Protein AF-A0A2R7K1Y2-F1 (afdb_monomer)

Secondary structure (DSSP, 8-state):
--EEEEEEETTEEEEEEEESSPP-TT--EEEEEE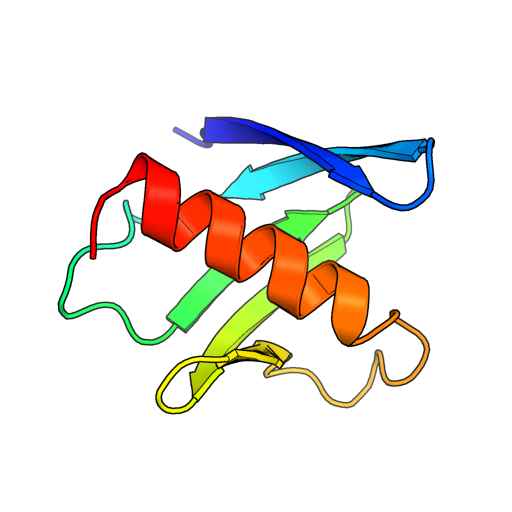TTEEEEEEEETTEEEES-GGGTTS-HHHHHHHHHHHHHHHT-

Radius of gyration: 11.32 Å; Cα contacts (8 Å, |Δi|>4): 112; chains: 1; bounding box: 25×25×29 Å

Structure (mmCIF, N/CA/C/O backbone):
data_AF-A0A2R7K1Y2-F1
#
_entry.id   AF-A0A2R7K1Y2-F1
#
loop_
_atom_site.group_PDB
_atom_site.id
_atom_site.type_symbol
_atom_site.label_atom_id
_atom_site.label_alt_id
_atom_site.label_comp_id
_atom_site.label_asym_id
_atom_site.label_entity_id
_atom_site.label_seq_id
_atom_site.pdbx_PDB_ins_code
_atom_site.Cartn_x
_atom_site.Cartn_y
_atom_site.Cartn_z
_atom_site.occupancy
_atom_site.B_iso_or_equiv
_atom_site.auth_seq_id
_atom_site.auth_comp_id
_atom_site.auth_asym_id
_atom_site.auth_atom_id
_atom_site.pdbx_PDB_model_num
ATOM 1 N N . MET A 1 1 ? 0.757 16.245 -8.374 1.00 49.62 1 MET A N 1
ATOM 2 C CA . MET A 1 1 ? -0.586 15.896 -7.859 1.00 49.62 1 MET A CA 1
ATOM 3 C C . MET A 1 1 ? -0.434 14.633 -7.031 1.00 49.62 1 MET A C 1
ATOM 5 O O . MET A 1 1 ? -0.026 13.628 -7.596 1.00 49.62 1 MET A O 1
ATOM 9 N N . SER A 1 2 ? -0.664 14.697 -5.721 1.00 57.47 2 SER A N 1
ATOM 10 C CA . SER A 1 2 ? -0.632 13.522 -4.843 1.00 57.47 2 SER A CA 1
ATOM 11 C C . SER A 1 2 ? -1.913 12.707 -5.029 1.00 57.47 2 SER A C 1
ATOM 13 O O . SER A 1 2 ? -3.002 13.266 -5.156 1.00 57.47 2 SER A O 1
ATOM 15 N N . LEU A 1 3 ? -1.783 11.383 -5.105 1.00 66.19 3 LEU A N 1
ATOM 16 C CA . LEU A 1 3 ? -2.921 10.472 -5.234 1.00 66.19 3 LEU A CA 1
ATOM 17 C C . LEU A 1 3 ? -3.247 9.910 -3.847 1.00 66.19 3 LEU A C 1
ATOM 19 O O . LEU A 1 3 ? -2.471 9.080 -3.361 1.00 66.19 3 LEU A O 1
ATOM 23 N N . PRO A 1 4 ? -4.349 10.349 -3.206 1.00 75.56 4 PRO A N 1
ATOM 24 C CA . PRO A 1 4 ? -4.789 9.763 -1.953 1.00 75.56 4 PRO A CA 1
ATOM 25 C C . PRO A 1 4 ? -5.275 8.335 -2.209 1.00 75.56 4 PRO A C 1
ATOM 27 O O . PRO A 1 4 ? -6.074 8.057 -3.106 1.00 75.56 4 PRO A O 1
ATOM 30 N N . LEU A 1 5 ? -4.753 7.421 -1.413 1.00 81.38 5 LEU A N 1
ATOM 31 C CA . LEU A 1 5 ? -4.976 5.992 -1.442 1.00 81.38 5 LEU A CA 1
ATOM 32 C C . LEU A 1 5 ? -5.409 5.537 -0.056 1.00 81.38 5 LEU A C 1
ATOM 34 O O . LEU A 1 5 ? -5.013 6.088 0.967 1.00 81.38 5 LEU A O 1
ATOM 38 N N . ARG A 1 6 ? -6.247 4.509 -0.042 1.00 82.69 6 ARG A N 1
ATOM 39 C CA . ARG A 1 6 ? -6.750 3.892 1.176 1.00 82.69 6 ARG A CA 1
ATOM 40 C C . ARG A 1 6 ? -6.489 2.404 1.104 1.00 82.69 6 ARG A C 1
ATOM 42 O O . ARG A 1 6 ? -6.742 1.796 0.058 1.00 82.69 6 ARG A O 1
ATOM 49 N N . ILE A 1 7 ? -6.006 1.842 2.205 1.00 84.31 7 ILE A N 1
ATOM 50 C CA . ILE A 1 7 ? -6.023 0.400 2.435 1.00 84.31 7 ILE A CA 1
ATOM 51 C C . ILE A 1 7 ? -6.747 0.115 3.740 1.00 84.31 7 ILE A C 1
ATOM 53 O O . ILE A 1 7 ? -6.711 0.917 4.670 1.00 84.31 7 ILE A O 1
ATOM 57 N N . THR A 1 8 ? -7.364 -1.052 3.805 1.00 80.56 8 THR A N 1
ATOM 58 C CA . THR A 1 8 ? -7.896 -1.592 5.049 1.00 80.56 8 THR A CA 1
ATOM 59 C C . THR A 1 8 ? -6.879 -2.602 5.568 1.00 80.56 8 THR A C 1
ATOM 61 O O . THR A 1 8 ? -6.562 -3.573 4.881 1.00 80.56 8 THR A O 1
ATOM 64 N N . TYR A 1 9 ? -6.326 -2.355 6.751 1.00 79.56 9 TYR A N 1
ATOM 65 C CA . TYR A 1 9 ? -5.335 -3.212 7.395 1.00 79.56 9 TYR A CA 1
ATOM 66 C C . TYR A 1 9 ? -5.746 -3.448 8.847 1.00 79.56 9 TYR A C 1
ATOM 68 O O . TYR A 1 9 ? -5.987 -2.494 9.580 1.00 79.56 9 TYR A O 1
ATOM 76 N N . LYS A 1 10 ? -5.858 -4.721 9.255 1.00 76.50 10 LYS A N 1
ATOM 77 C CA . LYS A 1 10 ? -6.340 -5.130 10.592 1.00 76.50 10 LYS A CA 1
ATOM 78 C C . LYS A 1 10 ? -7.638 -4.406 11.010 1.00 76.50 10 LYS A C 1
ATOM 80 O O . LYS A 1 10 ? -7.708 -3.838 12.093 1.00 76.50 10 LYS A O 1
ATOM 85 N N . ASP A 1 11 ? -8.638 -4.388 10.125 1.00 79.81 11 ASP A N 1
ATOM 86 C CA . ASP A 1 11 ? -9.938 -3.711 10.336 1.00 79.81 11 ASP A CA 1
ATOM 87 C C . ASP A 1 11 ? -9.857 -2.177 10.496 1.00 79.81 11 ASP A C 1
ATOM 89 O O . ASP A 1 11 ? -10.851 -1.506 10.747 1.00 79.81 11 ASP A O 1
ATOM 93 N N . THR A 1 12 ? -8.671 -1.593 10.306 1.00 81.06 12 THR A N 1
ATOM 94 C CA . THR A 1 12 ? -8.453 -0.149 10.356 1.00 81.06 12 THR A CA 1
ATOM 95 C C . THR A 1 12 ? -8.268 0.387 8.949 1.00 81.06 12 THR A C 1
ATOM 97 O O . THR A 1 12 ? -7.464 -0.116 8.159 1.00 81.06 12 THR A O 1
ATOM 100 N N . ASP A 1 13 ? -9.013 1.437 8.630 1.00 84.06 13 ASP A N 1
ATOM 101 C CA . ASP A 1 13 ? -8.863 2.148 7.374 1.00 84.06 13 ASP A CA 1
ATOM 102 C C . ASP A 1 13 ? -7.769 3.194 7.462 1.00 84.06 13 ASP A C 1
ATOM 104 O O . ASP A 1 13 ? -7.838 4.162 8.219 1.00 84.06 13 ASP A O 1
ATOM 108 N N . ILE A 1 14 ? -6.756 2.983 6.637 1.00 83.69 14 ILE A N 1
ATOM 109 C CA . ILE A 1 14 ? -5.525 3.743 6.659 1.00 83.69 14 ILE A CA 1
ATOM 110 C C . ILE A 1 14 ? -5.419 4.485 5.339 1.00 83.69 14 ILE A C 1
ATOM 112 O O . ILE A 1 14 ? -5.414 3.890 4.257 1.00 83.69 14 ILE A O 1
ATOM 116 N N . ASN A 1 15 ? -5.351 5.809 5.444 1.00 84.94 15 ASN A N 1
ATOM 117 C CA . ASN A 1 15 ? -5.224 6.702 4.305 1.00 84.94 15 ASN A CA 1
ATOM 118 C C . ASN A 1 15 ? -3.766 7.143 4.168 1.00 84.94 15 ASN A C 1
ATOM 120 O O . ASN A 1 15 ? -3.161 7.637 5.121 1.00 84.94 15 ASN A O 1
ATOM 124 N N . PHE A 1 16 ? -3.223 7.008 2.965 1.00 85.50 16 PHE A N 1
ATOM 125 C CA . PHE A 1 16 ? -1.903 7.501 2.602 1.00 85.50 16 PHE A CA 1
ATOM 126 C C . PHE A 1 16 ? -1.939 8.172 1.237 1.00 85.50 16 PHE A C 1
ATOM 128 O O . PHE A 1 16 ? -2.839 7.942 0.442 1.00 85.50 16 PHE A O 1
ATOM 135 N N . SER A 1 17 ? -0.965 9.014 0.934 1.00 84.50 17 SER A N 1
ATOM 136 C CA . SER A 1 17 ? -0.836 9.635 -0.386 1.00 84.50 17 SER A CA 1
ATOM 137 C C . SER A 1 17 ? 0.513 9.301 -0.981 1.00 84.50 17 SER A C 1
ATOM 139 O O . SER A 1 17 ? 1.507 9.413 -0.286 1.00 84.50 17 SER A O 1
ATOM 141 N N . ILE A 1 18 ? 0.591 8.926 -2.255 1.00 82.94 18 ILE A N 1
ATOM 142 C CA . ILE A 1 18 ? 1.907 8.790 -2.897 1.00 82.94 18 ILE A CA 1
ATOM 143 C C . ILE A 1 18 ? 2.474 10.194 -3.133 1.00 82.94 18 ILE A C 1
ATOM 145 O O . ILE A 1 18 ? 1.808 11.052 -3.725 1.00 82.94 18 ILE A O 1
ATOM 149 N N . LEU A 1 19 ? 3.688 10.414 -2.637 1.00 79.19 19 LEU A N 1
ATOM 150 C CA . LEU A 1 19 ? 4.500 11.605 -2.841 1.00 79.19 19 LEU A CA 1
ATOM 151 C C . LEU A 1 19 ? 5.475 11.330 -3.990 1.00 79.19 19 LEU A C 1
ATOM 153 O O . LEU A 1 19 ? 6.205 10.345 -3.976 1.00 79.19 19 LEU A O 1
ATOM 157 N N . GLY A 1 20 ? 5.496 12.213 -4.986 1.0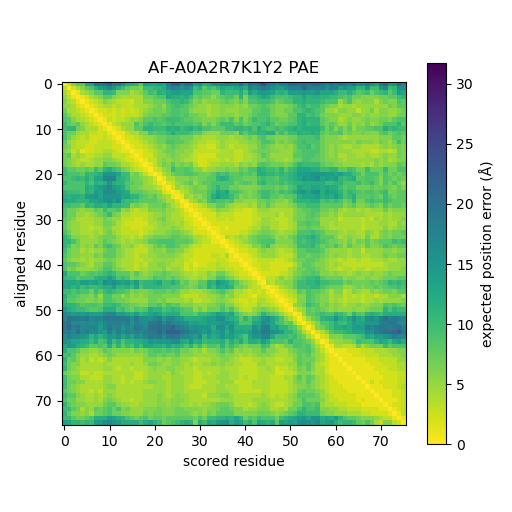0 73.00 20 GLY A N 1
ATOM 158 C CA . GLY A 1 20 ? 6.385 12.093 -6.142 1.00 73.00 20 GLY A CA 1
ATOM 159 C C . GLY A 1 20 ? 5.707 11.523 -7.388 1.00 73.00 20 GLY A C 1
ATOM 160 O O . GLY A 1 20 ? 4.526 11.775 -7.646 1.00 73.00 20 GLY A O 1
ATOM 161 N N . GLU A 1 21 ? 6.493 10.829 -8.209 1.00 68.56 21 GLU A N 1
ATOM 162 C CA . GLU A 1 21 ? 6.049 10.289 -9.493 1.00 68.56 21 GLU A CA 1
ATOM 163 C C . GLU A 1 21 ? 5.295 8.964 -9.347 1.00 68.56 21 GLU A C 1
ATOM 165 O O . GLU A 1 21 ? 5.397 8.255 -8.345 1.00 68.56 21 GLU A O 1
ATOM 170 N N . LYS A 1 22 ? 4.494 8.630 -10.366 1.00 68.44 22 LYS A N 1
ATOM 171 C CA . LYS A 1 22 ? 3.746 7.372 -10.383 1.00 68.44 22 LYS A CA 1
ATOM 172 C C . LYS A 1 22 ? 4.727 6.197 -10.388 1.00 68.44 22 LYS A C 1
ATOM 174 O O . LYS A 1 22 ? 5.570 6.133 -11.288 1.00 68.44 22 LYS A O 1
ATOM 179 N N . PRO A 1 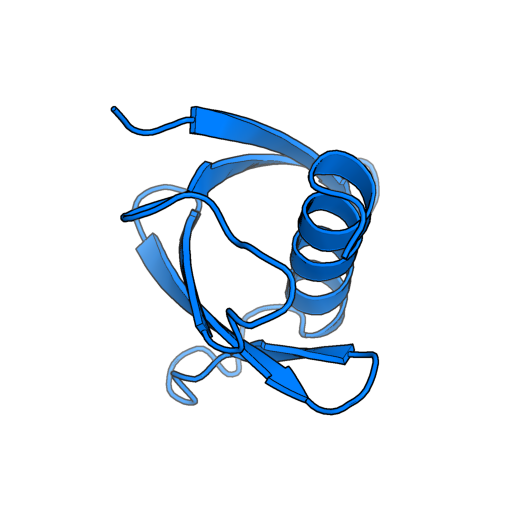23 ? 4.588 5.246 -9.452 1.00 70.50 23 PRO A N 1
ATOM 180 C CA . PRO A 1 23 ? 5.440 4.078 -9.445 1.00 70.50 23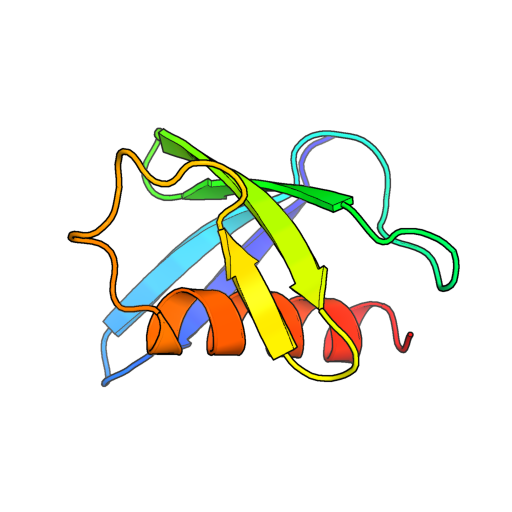 PRO A CA 1
ATOM 181 C C . PRO A 1 23 ? 5.211 3.269 -10.719 1.00 70.50 23 PRO A C 1
ATOM 183 O O . PRO A 1 23 ? 4.079 2.961 -11.095 1.00 70.50 23 PRO A O 1
ATOM 186 N N . SER A 1 24 ? 6.311 2.993 -11.402 1.00 68.44 24 SER A N 1
ATOM 187 C CA . SER A 1 24 ? 6.382 2.208 -12.629 1.00 68.44 24 SER A CA 1
ATOM 188 C C . SER A 1 24 ? 7.149 0.914 -12.349 1.00 68.44 24 SER A C 1
ATOM 190 O O . SER A 1 24 ? 7.755 0.764 -11.292 1.00 68.44 24 SER A O 1
ATOM 192 N N . SER A 1 25 ? 7.202 -0.021 -13.299 1.00 68.19 25 SER A N 1
ATOM 193 C CA . SER A 1 25 ? 7.952 -1.282 -13.125 1.00 68.19 25 SER A CA 1
ATOM 194 C C . SER A 1 25 ? 9.441 -1.119 -12.835 1.00 68.19 25 SER A C 1
ATOM 196 O O . SER A 1 25 ? 10.054 -2.046 -12.321 1.00 68.19 25 SER A O 1
ATOM 198 N N . ASN A 1 26 ? 10.005 0.055 -13.116 1.00 69.12 26 ASN A N 1
ATOM 199 C CA . ASN A 1 26 ? 11.395 0.388 -12.824 1.00 69.12 26 ASN A CA 1
ATOM 200 C C . ASN A 1 26 ? 11.570 1.196 -11.521 1.00 69.12 26 ASN A C 1
ATOM 202 O O . ASN A 1 26 ? 12.672 1.647 -11.215 1.00 69.12 26 ASN A O 1
ATOM 206 N N . THR A 1 27 ? 10.481 1.438 -10.789 1.00 70.88 27 THR A N 1
ATOM 207 C CA . THR A 1 27 ? 10.475 2.204 -9.545 1.00 70.88 27 THR A CA 1
ATOM 208 C C . THR A 1 27 ? 10.674 1.255 -8.368 1.00 70.88 27 THR A C 1
ATOM 210 O O . THR A 1 27 ? 9.753 0.546 -7.963 1.00 70.88 27 THR A O 1
ATOM 213 N N . ASN A 1 28 ? 11.883 1.268 -7.808 1.00 76.38 28 ASN A N 1
ATOM 214 C CA . ASN A 1 28 ? 12.219 0.506 -6.602 1.00 76.38 28 ASN A CA 1
ATOM 215 C C . ASN A 1 28 ? 12.034 1.316 -5.314 1.00 76.38 28 ASN A C 1
ATOM 217 O O . ASN A 1 28 ? 12.117 0.743 -4.235 1.00 76.38 28 ASN A O 1
ATOM 221 N N . GLU A 1 29 ? 11.762 2.616 -5.410 1.00 81.62 29 GLU A N 1
ATOM 222 C CA . GLU A 1 29 ? 11.570 3.503 -4.263 1.00 81.62 29 GLU A CA 1
ATOM 223 C C . GLU A 1 29 ? 10.292 4.315 -4.441 1.00 81.62 29 GLU A C 1
ATOM 225 O O . GLU A 1 29 ? 10.074 4.920 -5.490 1.00 81.62 29 GLU A O 1
ATOM 230 N N . ILE A 1 30 ? 9.441 4.333 -3.421 1.00 80.81 30 ILE A N 1
ATOM 231 C CA . ILE A 1 30 ? 8.183 5.075 -3.425 1.00 80.81 30 ILE A CA 1
ATOM 232 C C . ILE A 1 30 ? 8.102 5.892 -2.153 1.00 80.81 30 ILE A C 1
ATOM 234 O O . ILE A 1 30 ? 8.089 5.339 -1.057 1.00 80.81 30 ILE A O 1
ATOM 238 N N . ASN A 1 31 ? 7.950 7.202 -2.293 1.00 84.81 31 ASN A N 1
ATOM 239 C CA . ASN A 1 31 ? 7.626 8.048 -1.159 1.00 84.81 31 ASN A CA 1
ATOM 240 C C . ASN A 1 31 ? 6.106 8.076 -0.976 1.00 84.81 31 ASN A C 1
ATOM 242 O O . ASN A 1 31 ? 5.346 8.265 -1.927 1.00 84.81 31 ASN A O 1
ATOM 246 N N . ILE A 1 32 ? 5.643 7.892 0.254 1.00 83.94 32 ILE A N 1
ATOM 247 C CA . ILE A 1 32 ? 4.241 8.030 0.634 1.00 83.94 32 ILE A CA 1
ATOM 248 C C . ILE A 1 32 ? 4.112 8.943 1.848 1.00 83.94 32 ILE A C 1
ATOM 250 O O . ILE A 1 32 ? 5.003 9.029 2.679 1.00 83.94 32 ILE A O 1
ATOM 254 N N . LEU A 1 33 ? 2.969 9.597 1.971 1.00 84.75 33 LEU A N 1
ATOM 255 C CA . LEU A 1 33 ? 2.549 10.352 3.134 1.00 84.75 33 LEU A CA 1
ATOM 256 C C . LEU A 1 33 ? 1.495 9.537 3.876 1.00 84.75 33 LEU A C 1
ATOM 258 O O . LEU A 1 33 ? 0.374 9.411 3.386 1.00 84.75 33 LEU A O 1
ATOM 262 N N . LEU A 1 34 ? 1.824 9.002 5.041 1.00 81.88 34 LEU A N 1
ATOM 263 C CA . LEU A 1 34 ? 0.926 8.231 5.893 1.00 81.88 34 LEU A CA 1
ATOM 264 C C . LEU A 1 34 ? 0.617 9.042 7.155 1.00 81.88 34 LEU A C 1
ATOM 266 O O . LEU A 1 34 ? 1.525 9.347 7.916 1.00 81.88 34 LEU A O 1
ATOM 270 N N . HIS A 1 35 ? -0.647 9.409 7.397 1.00 76.56 35 HIS A N 1
ATOM 271 C CA . HIS A 1 35 ? -1.042 10.198 8.583 1.00 76.56 35 HIS A CA 1
ATOM 272 C C . HIS A 1 35 ? -0.214 11.488 8.814 1.00 76.56 35 HIS A C 1
ATOM 274 O O . HIS A 1 35 ? -0.029 11.922 9.948 1.00 76.56 35 HIS A O 1
ATOM 280 N N . GLY A 1 36 ? 0.284 12.114 7.741 1.00 75.06 36 GLY A N 1
ATOM 281 C CA . GLY A 1 36 ? 1.142 13.305 7.821 1.00 75.06 36 GLY A CA 1
ATOM 282 C C . GLY A 1 36 ? 2.630 13.012 8.042 1.00 75.06 36 GLY A C 1
ATOM 283 O O . GLY A 1 36 ? 3.411 13.954 8.123 1.00 75.06 36 GLY A O 1
ATOM 284 N N . LYS A 1 37 ? 3.027 11.737 8.096 1.00 78.62 37 LYS A N 1
ATOM 285 C CA . LYS A 1 37 ? 4.424 11.301 8.077 1.00 78.62 37 LYS A CA 1
ATOM 286 C C . LYS A 1 37 ? 4.860 10.917 6.674 1.00 78.62 37 LYS A C 1
ATOM 288 O O . LYS A 1 37 ? 4.162 10.169 5.989 1.00 78.62 37 LYS A O 1
ATOM 293 N N . GLU A 1 38 ? 6.012 11.415 6.258 1.00 83.19 38 GLU A N 1
ATOM 294 C CA . GLU A 1 38 ? 6.634 11.048 4.990 1.00 83.19 38 GLU A CA 1
ATOM 295 C C . GLU A 1 38 ? 7.447 9.770 5.185 1.00 83.19 38 GLU A C 1
ATOM 297 O O . GLU A 1 38 ? 8.450 9.759 5.885 1.00 83.19 38 GLU A O 1
ATOM 302 N N . LEU A 1 39 ? 6.995 8.688 4.564 1.00 81.94 39 LEU A N 1
ATOM 30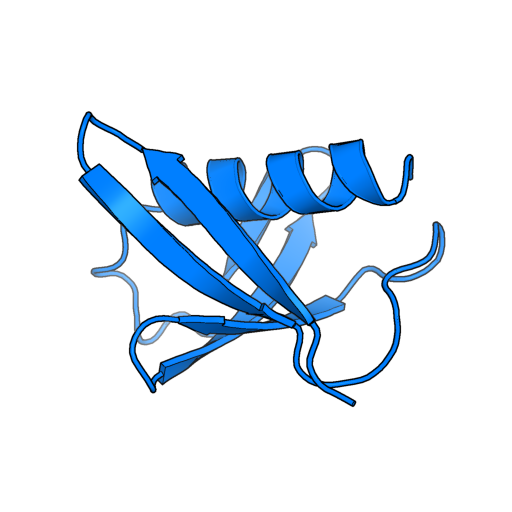3 C CA . LEU A 1 39 ? 7.640 7.386 4.590 1.00 81.94 39 LEU A CA 1
ATOM 304 C C . LEU A 1 39 ? 8.199 7.083 3.207 1.00 81.94 39 LEU A C 1
ATOM 306 O O . LEU A 1 39 ? 7.509 7.230 2.197 1.00 81.94 39 LEU A O 1
ATOM 310 N N . LYS A 1 40 ? 9.433 6.594 3.149 1.00 84.69 40 LYS A N 1
ATOM 311 C CA . LYS A 1 40 ? 10.016 6.065 1.916 1.00 84.69 40 LYS A CA 1
ATOM 312 C C . LYS A 1 40 ? 9.961 4.543 1.962 1.00 84.69 40 LYS A C 1
ATOM 314 O O . LYS A 1 40 ? 10.577 3.932 2.828 1.00 84.69 40 LYS A O 1
ATOM 319 N N . LEU A 1 41 ? 9.228 3.939 1.033 1.00 83.50 41 LEU A N 1
ATOM 320 C CA . LEU A 1 41 ? 9.196 2.497 0.835 1.00 83.50 41 LEU A CA 1
ATOM 321 C C . LEU A 1 41 ? 10.217 2.096 -0.221 1.00 83.50 41 LEU A C 1
ATOM 323 O O . LEU A 1 41 ? 10.300 2.723 -1.277 1.00 83.50 41 LEU A O 1
ATOM 327 N N . ILE A 1 42 ? 10.929 1.007 0.029 1.00 83.31 42 ILE A N 1
ATOM 328 C CA . ILE A 1 42 ? 11.835 0.377 -0.922 1.00 83.31 42 ILE A CA 1
ATOM 329 C C . ILE A 1 42 ? 11.278 -0.999 -1.269 1.00 83.31 42 ILE A C 1
ATOM 331 O O . ILE A 1 42 ? 10.898 -1.783 -0.395 1.00 83.31 42 ILE A O 1
ATOM 335 N N . ARG A 1 43 ? 11.228 -1.309 -2.562 1.00 79.44 43 ARG A N 1
ATOM 336 C CA . ARG A 1 43 ? 10.925 -2.649 -3.050 1.00 79.44 43 ARG A CA 1
ATOM 337 C C . ARG A 1 43 ? 12.157 -3.527 -2.858 1.00 79.44 43 ARG A C 1
ATOM 339 O O . ARG A 1 43 ? 13.164 -3.343 -3.536 1.00 79.44 43 ARG A O 1
ATOM 346 N N . SER A 1 44 ? 12.038 -4.516 -1.984 1.00 75.50 44 SER A N 1
ATOM 347 C CA . SER A 1 44 ? 13.015 -5.585 -1.802 1.00 75.50 44 SER A CA 1
ATOM 348 C C . SER A 1 44 ? 12.435 -6.869 -2.389 1.00 75.50 44 SER A C 1
ATOM 350 O O . SER A 1 44 ? 11.591 -7.523 -1.777 1.00 75.50 44 SER A O 1
ATOM 352 N N . ASP A 1 45 ? 12.845 -7.207 -3.613 1.00 71.88 45 ASP A N 1
ATOM 353 C CA . ASP A 1 45 ? 12.452 -8.422 -4.346 1.00 71.88 45 ASP A CA 1
ATOM 354 C C . ASP A 1 45 ? 10.926 -8.539 -4.613 1.00 71.88 45 ASP A C 1
ATOM 356 O O . ASP A 1 45 ? 10.422 -8.159 -5.677 1.00 71.88 45 ASP A O 1
ATOM 360 N N . LYS A 1 46 ? 10.162 -9.009 -3.619 1.00 70.88 46 LYS A N 1
ATOM 361 C CA . LYS A 1 46 ? 8.694 -9.185 -3.625 1.00 70.88 46 LYS A CA 1
ATOM 362 C C . LYS A 1 46 ? 7.991 -8.553 -2.422 1.00 70.88 46 LYS A C 1
ATOM 364 O O . LYS A 1 46 ? 6.767 -8.649 -2.315 1.00 70.88 46 LYS A O 1
ATOM 369 N N . THR A 1 47 ? 8.746 -7.949 -1.517 1.00 77.25 47 THR A N 1
ATOM 370 C CA . THR A 1 47 ? 8.242 -7.290 -0.317 1.00 77.25 47 THR A CA 1
ATOM 371 C C . THR A 1 47 ? 8.586 -5.817 -0.359 1.00 77.25 47 THR A C 1
ATOM 373 O O . THR A 1 47 ? 9.571 -5.404 -0.970 1.00 77.25 47 THR A O 1
ATOM 376 N N . TRP A 1 48 ? 7.752 -5.019 0.284 1.00 82.94 48 TRP A N 1
ATOM 377 C CA . TRP A 1 48 ? 8.026 -3.607 0.477 1.00 82.94 48 TRP A CA 1
ATOM 378 C C . TRP A 1 48 ? 8.473 -3.386 1.907 1.00 82.94 48 TRP A C 1
ATOM 380 O O . TRP A 1 48 ? 7.841 -3.903 2.828 1.00 82.94 48 TRP A O 1
ATOM 390 N N . ASP A 1 49 ? 9.553 -2.634 2.060 1.00 81.50 49 ASP A N 1
ATOM 391 C CA . ASP A 1 49 ? 10.152 -2.309 3.348 1.00 81.50 49 ASP A CA 1
ATOM 392 C C . ASP A 1 49 ? 10.338 -0.796 3.484 1.00 81.50 49 ASP A C 1
ATOM 394 O O . ASP A 1 49 ? 10.212 -0.066 2.498 1.00 81.50 49 ASP A O 1
ATOM 398 N N . LEU A 1 50 ? 10.598 -0.312 4.696 1.00 82.31 50 LEU A N 1
ATOM 399 C CA . LEU A 1 50 ? 10.884 1.103 4.924 1.00 82.31 50 LEU A CA 1
ATOM 400 C C . LEU A 1 50 ? 12.368 1.374 4.687 1.00 82.31 50 LEU A C 1
ATOM 402 O O . LEU A 1 50 ? 13.233 0.638 5.147 1.00 82.31 50 LEU A O 1
ATOM 406 N N . SER A 1 51 ? 12.662 2.464 3.982 1.00 74.94 51 SER A N 1
ATOM 407 C CA . SER A 1 51 ? 14.023 2.997 3.874 1.00 74.94 51 SER A CA 1
ATOM 408 C C . SER A 1 51 ? 14.499 3.607 5.184 1.00 74.94 51 SER A C 1
ATOM 410 O O . SER A 1 51 ? 15.703 3.693 5.409 1.00 74.94 51 SER A O 1
ATOM 412 N N . ASP A 1 52 ? 13.558 4.108 5.983 1.00 62.59 52 ASP A N 1
ATOM 413 C CA . ASP A 1 52 ? 13.843 4.861 7.191 1.00 62.59 52 ASP A CA 1
ATOM 414 C C . ASP A 1 52 ? 13.689 3.938 8.401 1.00 62.59 52 ASP A C 1
ATOM 416 O O . ASP A 1 52 ? 12.587 3.645 8.868 1.00 62.59 52 ASP A O 1
ATOM 420 N N . THR A 1 53 ? 14.823 3.404 8.853 1.00 53.72 53 THR A N 1
ATOM 421 C CA . THR A 1 53 ? 14.921 2.474 9.986 1.00 53.72 53 THR A CA 1
ATOM 422 C C . THR A 1 53 ? 14.527 3.135 11.315 1.00 53.72 53 THR A C 1
ATOM 424 O O . THR A 1 53 ? 14.261 2.435 12.287 1.00 53.72 53 THR A O 1
ATOM 427 N N . GLU A 1 54 ? 14.441 4.470 11.383 1.00 51.22 54 GLU A N 1
ATOM 428 C CA . GLU A 1 54 ? 14.078 5.184 12.616 1.00 51.22 54 GLU A CA 1
ATOM 429 C C . GLU A 1 54 ? 12.598 4.989 13.009 1.00 51.22 54 GLU A C 1
ATOM 431 O O . GLU A 1 54 ? 12.236 5.162 14.174 1.00 51.22 54 GLU A O 1
ATOM 436 N N . GLU A 1 55 ? 11.746 4.526 12.084 1.00 54.44 55 GLU A N 1
ATOM 437 C CA . GLU A 1 55 ? 10.363 4.107 12.356 1.00 54.44 55 GLU A CA 1
ATOM 438 C C . GLU A 1 55 ? 10.229 2.582 12.505 1.00 54.44 55 GLU A C 1
ATOM 440 O O . GLU A 1 55 ? 9.265 1.973 12.047 1.00 54.44 55 GLU A O 1
ATOM 445 N N . GLU A 1 56 ? 11.160 1.947 13.224 1.00 49.72 56 GLU A N 1
ATOM 446 C CA . GLU A 1 56 ? 11.107 0.517 13.592 1.00 49.72 56 GLU A CA 1
ATOM 447 C C . GLU A 1 56 ? 9.840 0.130 14.396 1.00 49.72 56 GLU A C 1
ATOM 449 O O . GLU A 1 56 ? 9.526 -1.046 14.570 1.00 49.72 56 GLU A O 1
ATOM 454 N N . SER A 1 57 ? 9.081 1.129 14.859 1.00 54.53 57 SER A N 1
ATOM 455 C CA . SER A 1 57 ? 7.779 0.977 15.518 1.00 54.53 57 SER A CA 1
ATOM 456 C C . SER A 1 57 ? 6.586 0.894 14.555 1.00 54.53 57 SER A C 1
ATOM 458 O O . SER A 1 57 ? 5.476 0.611 15.008 1.00 54.53 57 SER A O 1
ATOM 460 N N . LEU A 1 58 ? 6.774 1.113 13.248 1.00 63.59 58 LEU A N 1
ATOM 461 C CA . LEU A 1 58 ? 5.720 0.873 12.266 1.00 63.59 58 LEU A CA 1
ATOM 462 C C . LEU A 1 58 ? 5.639 -0.623 11.938 1.00 63.59 58 LEU A C 1
ATOM 464 O O . LEU A 1 58 ? 6.636 -1.242 11.568 1.00 63.59 58 LEU A O 1
ATOM 468 N N . ASP A 1 59 ? 4.437 -1.203 12.024 1.00 72.12 59 ASP A N 1
ATOM 469 C CA . ASP A 1 59 ? 4.166 -2.580 11.603 1.00 72.12 59 ASP A CA 1
ATOM 470 C C . ASP A 1 59 ? 4.742 -2.828 10.191 1.00 72.12 59 ASP A C 1
ATOM 472 O O . ASP A 1 59 ? 4.188 -2.367 9.192 1.00 72.12 59 ASP A O 1
ATOM 476 N N . ARG A 1 60 ? 5.821 -3.613 10.069 1.00 74.19 60 ARG A N 1
ATOM 477 C CA . ARG A 1 60 ? 6.379 -4.013 8.757 1.00 74.19 60 ARG A CA 1
ATOM 478 C C . ARG A 1 60 ? 5.329 -4.674 7.860 1.00 74.19 60 ARG A C 1
ATOM 480 O O . ARG A 1 60 ? 5.348 -4.525 6.641 1.00 74.19 60 ARG A O 1
ATOM 487 N N . GLU A 1 61 ? 4.366 -5.369 8.460 1.00 78.44 61 GLU A N 1
ATOM 488 C CA . GLU A 1 61 ? 3.210 -5.920 7.751 1.00 78.44 61 GLU A CA 1
ATOM 489 C C . GLU A 1 61 ? 2.317 -4.837 7.120 1.00 78.44 61 GLU A C 1
ATOM 491 O O . GLU A 1 61 ? 1.840 -5.039 6.001 1.00 78.44 61 GLU A O 1
ATOM 496 N N . LEU A 1 62 ? 2.120 -3.686 7.779 1.00 80.88 62 LEU A N 1
ATOM 497 C CA . LEU A 1 62 ? 1.373 -2.555 7.220 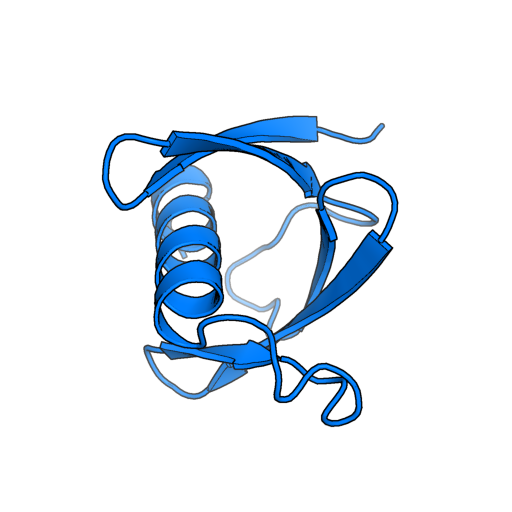1.00 80.88 62 LEU A CA 1
ATOM 498 C C . LEU A 1 62 ? 2.074 -2.035 5.965 1.00 80.88 62 LEU A C 1
ATOM 500 O O . LEU A 1 62 ? 1.443 -1.857 4.926 1.00 80.88 62 LEU A O 1
ATOM 504 N N . ILE A 1 63 ? 3.383 -1.818 6.057 1.00 81.25 63 ILE A N 1
ATOM 505 C CA . ILE A 1 63 ? 4.214 -1.326 4.954 1.00 81.25 63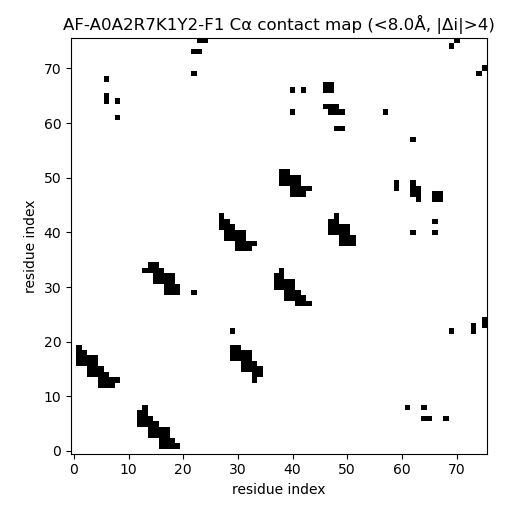 ILE A CA 1
ATOM 506 C C . ILE A 1 63 ? 4.165 -2.286 3.773 1.00 81.25 63 ILE A C 1
ATOM 508 O O . ILE A 1 63 ? 3.920 -1.873 2.637 1.00 81.25 63 ILE A O 1
ATOM 512 N N . ASN A 1 64 ? 4.299 -3.581 4.044 1.00 83.06 64 ASN A N 1
ATOM 513 C CA . ASN A 1 64 ? 4.191 -4.604 3.020 1.00 83.06 64 ASN A CA 1
ATOM 514 C C . ASN A 1 64 ? 2.788 -4.632 2.383 1.00 83.06 64 ASN A C 1
ATOM 516 O O . ASN A 1 64 ? 2.664 -4.787 1.168 1.00 83.06 64 ASN A O 1
ATOM 520 N N . ALA A 1 65 ? 1.722 -4.436 3.170 1.00 84.12 65 ALA A N 1
ATOM 521 C CA . ALA A 1 65 ? 0.351 -4.343 2.666 1.00 84.12 65 ALA A CA 1
ATOM 522 C C . ALA A 1 65 ? 0.136 -3.099 1.789 1.00 84.12 65 ALA A C 1
ATOM 524 O O . ALA A 1 65 ? -0.459 -3.207 0.713 1.00 84.12 65 ALA A O 1
ATOM 525 N N . ILE A 1 66 ? 0.661 -1.940 2.203 1.00 84.62 66 ILE A N 1
ATOM 526 C CA . ILE A 1 66 ? 0.621 -0.692 1.430 1.00 84.62 66 ILE A CA 1
ATOM 527 C C . ILE A 1 66 ? 1.357 -0.880 0.106 1.00 84.62 66 ILE A C 1
ATOM 529 O O . ILE A 1 66 ? 0.787 -0.651 -0.961 1.00 84.62 66 ILE A O 1
ATOM 533 N N . GLY A 1 67 ? 2.594 -1.361 0.160 1.00 81.69 67 GLY A N 1
ATOM 534 C CA . GLY A 1 67 ? 3.399 -1.609 -1.022 1.00 81.69 67 GLY A CA 1
ATOM 535 C C . GLY A 1 67 ? 2.753 -2.613 -1.978 1.00 81.69 67 GLY A C 1
ATOM 536 O O . GLY A 1 67 ? 2.660 -2.348 -3.176 1.00 81.69 67 GLY A O 1
ATOM 537 N N . LYS A 1 68 ? 2.187 -3.717 -1.467 1.00 83.31 68 LYS A N 1
ATOM 538 C CA . LYS A 1 68 ? 1.384 -4.650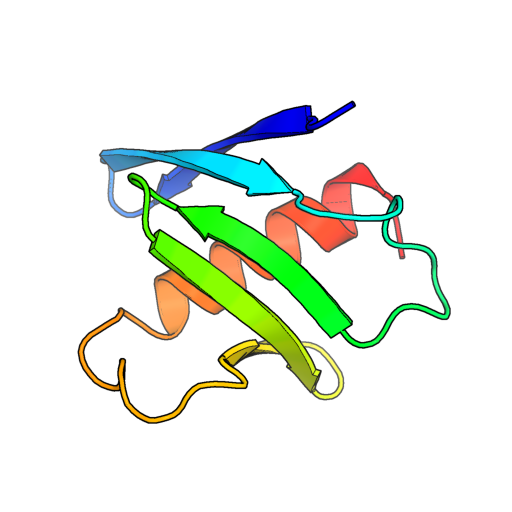 -2.277 1.00 83.31 68 LYS A CA 1
ATOM 539 C C . LYS A 1 68 ? 0.190 -3.970 -2.931 1.00 83.31 68 LYS A C 1
ATOM 541 O O . LYS A 1 68 ? -0.061 -4.213 -4.108 1.00 83.31 68 LYS A O 1
ATOM 546 N N . ALA A 1 69 ? -0.551 -3.140 -2.201 1.00 82.75 69 ALA A N 1
ATOM 547 C CA . ALA A 1 69 ? -1.696 -2.421 -2.749 1.00 82.75 69 ALA A CA 1
ATOM 548 C C . ALA A 1 69 ? -1.276 -1.459 -3.872 1.00 82.75 69 ALA A C 1
ATOM 550 O O . ALA A 1 69 ? -1.983 -1.329 -4.874 1.00 82.75 69 ALA A O 1
ATOM 551 N N . ILE A 1 70 ? -0.108 -0.828 -3.736 1.00 80.50 70 ILE A N 1
ATOM 552 C CA . ILE A 1 70 ? 0.479 0.029 -4.766 1.00 80.50 70 ILE A CA 1
ATOM 553 C C . ILE A 1 70 ? 0.898 -0.811 -5.984 1.00 80.50 70 ILE A C 1
ATOM 555 O O . ILE A 1 70 ? 0.430 -0.533 -7.088 1.00 80.50 70 ILE A O 1
ATOM 559 N N . SER A 1 71 ? 1.674 -1.885 -5.799 1.00 78.69 71 SER A N 1
ATOM 560 C CA . SER A 1 71 ? 2.033 -2.827 -6.874 1.00 78.69 71 SER A CA 1
ATOM 561 C C . SER A 1 71 ? 0.806 -3.385 -7.597 1.00 78.69 71 SER A C 1
ATOM 563 O O . SER A 1 71 ? 0.801 -3.475 -8.819 1.00 78.69 71 SER A O 1
ATOM 565 N N . LEU A 1 72 ? -0.272 -3.703 -6.874 1.00 79.75 72 LEU A N 1
ATOM 566 C CA . LEU A 1 72 ? -1.530 -4.188 -7.451 1.00 79.75 72 LEU A CA 1
ATOM 567 C C . LEU A 1 72 ? -2.242 -3.121 -8.289 1.00 79.75 72 LEU A C 1
ATOM 569 O O . LEU A 1 72 ? -2.741 -3.432 -9.369 1.00 79.75 72 LEU A O 1
ATOM 573 N N . ARG A 1 73 ? -2.294 -1.869 -7.817 1.00 79.12 73 ARG A N 1
ATOM 574 C CA . ARG A 1 73 ? -2.969 -0.776 -8.538 1.00 79.12 73 ARG A CA 1
ATOM 575 C C . ARG A 1 73 ? -2.248 -0.357 -9.808 1.00 79.12 73 ARG A C 1
ATOM 577 O O . ARG A 1 73 ? -2.901 -0.092 -10.811 1.00 79.12 73 ARG A O 1
ATOM 584 N N . TYR A 1 74 ? -0.928 -0.262 -9.750 1.00 75.75 74 TYR A N 1
ATOM 585 C CA . TYR A 1 74 ? -0.107 0.157 -10.886 1.00 75.75 74 TYR A CA 1
ATOM 586 C C . TYR A 1 7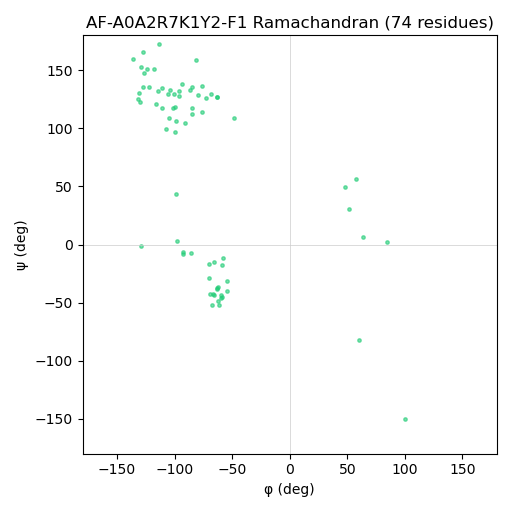4 ? 0.393 -1.035 -11.716 1.00 75.75 74 TYR A C 1
ATOM 588 O O . TYR A 1 74 ? 0.932 -0.838 -12.800 1.00 75.75 74 TYR A O 1
ATOM 596 N N . ARG A 1 75 ? 0.140 -2.260 -11.237 1.00 69.69 75 ARG A N 1
ATOM 597 C CA . ARG A 1 75 ? 0.369 -3.542 -11.910 1.00 69.69 75 ARG A CA 1
ATOM 598 C C . ARG A 1 75 ? 1.828 -3.747 -12.332 1.00 69.69 75 ARG A C 1
ATOM 600 O O . ARG A 1 75 ? 2.104 -3.994 -13.504 1.00 69.69 75 ARG A O 1
ATOM 607 N N . PHE A 1 76 ? 2.739 -3.656 -11.364 1.00 65.19 76 PHE A N 1
ATOM 608 C CA . PHE A 1 76 ? 4.186 -3.788 -11.561 1.00 65.19 76 PHE A CA 1
ATOM 609 C C . PHE A 1 76 ? 4.884 -4.652 -10.498 1.00 65.19 76 PHE A C 1
ATOM 611 O O . PHE A 1 76 ? 4.275 -4.906 -9.435 1.00 65.19 76 PHE A O 1
#

pLDDT: mean 75.78, std 9.28, range [49.62, 85.5]

Foldseek 3Di:
DWDWDWDQDPNDIWIKTWDDDQDDPPDQWTWMQTPNDTWIWGDDPQFIATPDCVPVVDDSVVRRRVVVVSCVVNVD

Solvent-accessible surface area (backbone atoms only — not comparable to full-atom values): 4551 Å² total; per-residue (Å²): 128,72,52,82,43,74,48,78,54,92,95,38,79,44,60,32,25,44,47,74,77,83,72,48,81,86,52,50,66,47,40,29,32,46,88,87,41,82,43,42,36,31,59,53,98,90,46,29,43,67,71,58,71,90,53,74,85,54,60,61,67,56,46,27,50,51,41,48,53,49,31,61,73,64,67,85

Nearest PDB structures (foldseek):
  8qz8-assembly1_C  TM=4.917E-01  e=7.127E+00  Tilapia lake virus
  8e2a-assembly1_A  TM=3.413E-01  e=6.727E+00  Homo sapiens

Mean predicted aligned error: 7.01 Å

Sequence (76 aa):
MSLPLRITYKDTDINFSILGEKPSSNTNEINILLHGKELKLIRSDKTWDLSDTEEESLDRELINAIGKAISLRYRF